Protein AF-A0A7C3RQD0-F1 (afdb_monomer)

pLDDT: mean 76.79, std 12.88, range [45.38, 93.62]

Structure (mmCIF, N/CA/C/O backbone):
data_AF-A0A7C3RQD0-F1
#
_entry.id   AF-A0A7C3RQD0-F1
#
loop_
_atom_site.group_PDB
_atom_site.id
_atom_site.type_symbol
_atom_site.label_atom_id
_atom_site.label_alt_id
_atom_site.label_comp_id
_atom_site.label_asym_id
_atom_site.label_entity_id
_atom_site.label_seq_id
_atom_site.pdbx_PDB_ins_code
_atom_site.Cartn_x
_atom_site.Cartn_y
_atom_site.Cartn_z
_atom_site.occupancy
_atom_site.B_iso_or_equiv
_atom_site.auth_seq_id
_atom_site.auth_comp_id
_atom_site.auth_asym_id
_atom_site.auth_atom_id
_atom_site.pdbx_PDB_model_num
ATOM 1 N N . MET A 1 1 ? 20.909 46.247 -49.186 1.00 45.38 1 MET A N 1
ATOM 2 C CA . MET A 1 1 ? 22.274 45.958 -48.708 1.00 45.38 1 MET A CA 1
ATOM 3 C C . MET A 1 1 ? 22.499 44.453 -48.845 1.00 45.38 1 MET A C 1
ATOM 5 O O . MET A 1 1 ? 22.152 43.723 -47.937 1.00 45.38 1 MET A O 1
ATOM 9 N N . THR A 1 2 ? 22.648 43.903 -50.054 1.00 54.00 2 THR A N 1
ATOM 10 C CA . THR A 1 2 ? 23.895 43.790 -50.846 1.00 54.00 2 THR A CA 1
ATOM 11 C C . THR A 1 2 ? 25.060 43.201 -50.056 1.00 54.00 2 THR A C 1
ATOM 13 O O . THR A 1 2 ? 25.774 43.947 -49.401 1.00 54.00 2 THR A O 1
ATOM 16 N N . HIS A 1 3 ? 25.287 41.894 -50.195 1.00 57.97 3 HIS A N 1
ATOM 17 C CA . HIS A 1 3 ? 26.615 41.387 -50.544 1.00 57.97 3 HIS A CA 1
ATOM 18 C C . HIS A 1 3 ? 26.492 40.029 -51.249 1.00 57.97 3 HIS A C 1
ATOM 20 O O . HIS A 1 3 ? 26.104 39.023 -50.663 1.00 57.97 3 HIS A O 1
ATOM 26 N N . LEU A 1 4 ? 26.771 40.068 -52.551 1.00 65.44 4 LEU A N 1
ATOM 27 C CA . LEU A 1 4 ? 27.094 38.941 -53.416 1.00 65.44 4 LEU A CA 1
ATOM 28 C C . LEU A 1 4 ? 28.556 38.557 -53.154 1.00 65.44 4 LEU A C 1
ATOM 30 O O . LEU A 1 4 ? 29.420 39.429 -53.200 1.00 65.44 4 LEU A O 1
ATOM 34 N N . GLN A 1 5 ? 28.828 37.277 -52.922 1.00 58.47 5 GLN A N 1
ATOM 35 C CA . GLN A 1 5 ? 30.169 36.678 -52.949 1.00 58.47 5 GLN A CA 1
ATOM 36 C C . GLN A 1 5 ? 29.925 35.171 -53.152 1.00 58.47 5 GLN A C 1
ATOM 38 O O . GLN A 1 5 ? 29.582 34.474 -52.210 1.00 58.47 5 GLN A O 1
ATOM 43 N N . SER A 1 6 ? 29.814 34.612 -54.360 1.00 58.03 6 SER A N 1
ATOM 44 C CA . SER A 1 6 ? 30.634 34.758 -55.568 1.00 58.03 6 SER A CA 1
ATOM 45 C C . SER A 1 6 ? 32.123 34.615 -55.289 1.00 58.03 6 SER A C 1
ATOM 47 O O . SER A 1 6 ? 32.903 35.515 -55.576 1.00 58.03 6 SER A O 1
ATOM 49 N N . GLU A 1 7 ? 32.507 33.452 -54.768 1.00 60.47 7 GLU A N 1
ATOM 50 C CA . GLU A 1 7 ? 33.858 32.939 -54.962 1.00 60.47 7 GLU A CA 1
ATOM 51 C C . GLU A 1 7 ? 33.778 31.550 -55.599 1.00 60.47 7 GLU A C 1
ATOM 53 O O . GLU A 1 7 ? 33.637 30.511 -54.960 1.00 60.47 7 GLU A O 1
ATOM 58 N N . SER A 1 8 ? 33.781 31.598 -56.928 1.00 57.50 8 SER A N 1
ATOM 59 C CA . SER A 1 8 ? 34.174 30.517 -57.813 1.00 57.50 8 SER A CA 1
ATOM 60 C C . SER A 1 8 ? 35.645 30.211 -57.549 1.00 57.50 8 SER A C 1
ATOM 62 O O . SER A 1 8 ? 36.509 30.966 -57.992 1.00 57.50 8 SER A O 1
ATOM 64 N N . GLN A 1 9 ? 35.933 29.117 -56.847 1.00 57.94 9 GLN A N 1
ATOM 65 C CA . GLN A 1 9 ? 37.278 28.554 -56.805 1.00 57.94 9 GLN A CA 1
ATOM 66 C C . GLN A 1 9 ? 37.292 27.241 -57.587 1.00 57.94 9 GLN A C 1
ATOM 68 O O . GLN A 1 9 ? 37.181 26.141 -57.055 1.00 57.94 9 GLN A O 1
ATOM 73 N N . ASP A 1 10 ? 37.391 27.433 -58.899 1.00 60.69 10 ASP A N 1
ATOM 74 C CA . ASP A 1 10 ? 37.925 26.487 -59.864 1.00 60.69 10 ASP A CA 1
ATOM 75 C C . ASP A 1 10 ? 39.371 26.166 -59.454 1.00 60.69 10 ASP A C 1
ATOM 77 O O . ASP A 1 10 ? 40.233 27.049 -59.427 1.00 60.69 10 ASP A O 1
ATOM 81 N N . LYS A 1 11 ? 39.624 24.923 -59.034 1.00 65.38 11 LYS A N 1
ATOM 82 C CA . LYS A 1 11 ? 40.975 24.430 -58.757 1.00 65.38 11 LYS A CA 1
ATOM 83 C C . LYS A 1 11 ? 41.197 23.148 -59.562 1.00 65.38 11 LYS A C 1
ATOM 85 O O . LYS A 1 11 ? 40.409 22.210 -59.423 1.00 65.38 11 LYS A O 1
ATOM 90 N N . PRO A 1 12 ? 42.240 23.112 -60.409 1.00 61.66 12 PRO A N 1
ATOM 91 C CA . PRO A 1 12 ? 42.390 22.117 -61.455 1.00 61.66 12 PRO A CA 1
ATOM 92 C C . PRO A 1 12 ? 42.590 20.707 -60.902 1.00 61.66 12 PRO A C 1
ATOM 94 O O . PRO A 1 12 ? 43.407 20.460 -60.013 1.00 61.66 12 PRO A O 1
ATOM 97 N N . ARG A 1 13 ? 41.830 19.794 -61.513 1.00 64.94 13 ARG A N 1
ATOM 98 C CA . ARG A 1 13 ? 42.187 18.396 -61.760 1.00 64.94 13 ARG A CA 1
ATOM 99 C C . ARG A 1 13 ? 43.624 18.363 -62.272 1.00 64.94 13 ARG A C 1
ATOM 101 O O . ARG A 1 13 ? 43.856 18.990 -63.292 1.00 64.94 13 ARG A O 1
ATOM 108 N N . ASP A 1 14 ? 44.516 17.670 -61.571 1.00 66.56 14 ASP A N 1
ATOM 109 C CA . ASP A 1 14 ? 45.669 16.950 -62.123 1.00 66.56 14 ASP A CA 1
ATOM 110 C C . ASP A 1 14 ? 46.401 16.189 -61.006 1.00 66.56 14 ASP A C 1
ATOM 112 O O . ASP A 1 14 ? 46.467 16.639 -59.863 1.00 66.56 14 ASP A O 1
ATOM 116 N N . ALA A 1 15 ? 46.982 15.056 -61.401 1.00 61.81 15 ALA A N 1
ATOM 117 C CA . ALA A 1 15 ? 47.837 14.141 -60.643 1.00 61.81 15 ALA A CA 1
ATOM 118 C C . ALA A 1 15 ? 47.117 13.081 -59.791 1.00 61.81 15 ALA A C 1
ATOM 120 O O . ALA A 1 15 ? 47.014 13.155 -58.570 1.00 61.81 15 ALA A O 1
ATOM 121 N N . GLU A 1 16 ? 46.713 12.025 -60.493 1.00 60.34 16 GLU A N 1
ATOM 122 C CA . GLU A 1 16 ? 46.698 10.647 -60.010 1.00 60.34 16 GLU A CA 1
ATOM 123 C C . GLU A 1 16 ? 48.150 10.120 -59.999 1.00 60.34 16 GLU A C 1
ATOM 125 O O . GLU A 1 16 ? 48.725 9.916 -61.072 1.00 60.34 16 GLU A O 1
ATOM 130 N N . PRO A 1 17 ? 48.799 9.921 -58.836 1.00 63.84 17 PRO A N 1
ATOM 131 C CA . PRO A 1 17 ? 49.976 9.077 -58.761 1.00 63.84 17 PRO A CA 1
ATOM 132 C C . PRO A 1 17 ? 49.528 7.625 -58.590 1.00 63.84 17 PRO A C 1
ATOM 134 O O . PRO A 1 17 ? 49.071 7.198 -57.529 1.00 63.84 17 PRO A O 1
ATOM 137 N N . ALA A 1 18 ? 49.692 6.867 -59.671 1.00 61.69 18 ALA A N 1
ATOM 138 C CA . ALA A 1 18 ? 49.814 5.423 -59.636 1.00 61.69 18 ALA A CA 1
ATOM 139 C C . ALA A 1 18 ? 50.833 5.010 -58.558 1.00 61.69 18 ALA A C 1
ATOM 141 O O . ALA A 1 18 ? 51.965 5.493 -58.547 1.00 61.69 18 ALA A O 1
ATOM 142 N N . GLY A 1 19 ? 50.417 4.123 -57.656 1.00 58.66 19 GLY A N 1
ATOM 143 C CA . GLY A 1 19 ? 51.280 3.594 -56.598 1.00 58.66 19 GLY A CA 1
ATOM 144 C C . GLY A 1 19 ? 50.523 3.184 -55.343 1.00 58.66 19 GLY A C 1
ATOM 145 O O . GLY A 1 19 ? 50.967 3.472 -54.236 1.00 58.66 19 GLY A O 1
ATOM 146 N N . GLN A 1 20 ? 49.364 2.539 -55.498 1.00 54.88 20 GLN A N 1
ATOM 147 C CA . GLN A 1 20 ? 48.662 1.904 -54.386 1.00 54.88 20 GLN A CA 1
ATOM 148 C C . GLN A 1 20 ? 49.057 0.428 -54.305 1.00 54.88 20 GLN A C 1
ATOM 150 O O . GLN A 1 20 ? 48.226 -0.468 -54.423 1.00 54.88 20 GLN A O 1
ATOM 155 N N . ASP A 1 21 ? 50.345 0.193 -54.062 1.00 58.28 21 ASP A N 1
ATOM 156 C CA . ASP A 1 21 ? 50.843 -1.080 -53.549 1.00 58.28 21 ASP A CA 1
ATOM 157 C C . ASP A 1 21 ? 50.545 -1.102 -52.048 1.00 58.28 21 ASP A C 1
ATOM 159 O O . ASP A 1 21 ? 51.420 -0.943 -51.197 1.00 58.28 21 ASP A O 1
ATOM 163 N N . ALA A 1 22 ? 49.257 -1.207 -51.718 1.00 60.12 22 ALA A N 1
ATOM 164 C CA . ALA A 1 22 ? 48.833 -1.452 -50.355 1.00 60.12 22 ALA A CA 1
ATOM 165 C C . ALA A 1 22 ? 49.396 -2.823 -49.943 1.00 60.12 22 ALA A C 1
ATOM 167 O O . ALA A 1 22 ? 49.044 -3.827 -50.577 1.00 60.12 22 ALA A O 1
ATOM 168 N N . PRO A 1 23 ? 50.248 -2.920 -48.904 1.00 57.25 23 PRO A N 1
ATOM 169 C CA . PRO A 1 23 ? 50.462 -4.202 -48.270 1.00 57.25 23 PRO A CA 1
ATOM 170 C C . PRO A 1 23 ? 49.082 -4.649 -47.791 1.00 57.25 23 PRO A C 1
ATOM 172 O O . PRO A 1 23 ? 48.446 -3.986 -46.977 1.00 57.25 23 PRO A O 1
ATOM 175 N N . LEU A 1 24 ? 48.575 -5.734 -48.378 1.00 57.69 24 LEU A N 1
ATOM 176 C CA . LEU A 1 24 ? 47.435 -6.461 -47.845 1.00 57.69 24 LEU A CA 1
ATOM 177 C C . LEU A 1 24 ? 47.853 -6.953 -46.463 1.00 57.69 24 LEU A C 1
ATOM 179 O O . LEU A 1 24 ? 48.370 -8.064 -46.313 1.00 57.69 24 LEU A O 1
ATOM 183 N N . ASP A 1 25 ? 47.641 -6.094 -45.470 1.00 53.59 25 ASP A N 1
ATOM 184 C CA . ASP A 1 25 ? 47.543 -6.448 -44.074 1.00 53.59 25 ASP A CA 1
ATOM 185 C C . ASP A 1 25 ? 46.505 -7.561 -44.013 1.00 53.59 25 ASP A C 1
ATOM 187 O O . ASP A 1 25 ? 45.292 -7.340 -44.018 1.00 53.59 25 ASP A O 1
ATOM 191 N N . ARG A 1 26 ? 46.991 -8.805 -44.017 1.00 56.25 26 ARG A N 1
ATOM 192 C CA . ARG A 1 26 ? 46.213 -9.971 -43.620 1.00 56.25 26 ARG A CA 1
ATOM 193 C C . ARG A 1 26 ? 45.932 -9.817 -42.132 1.00 56.25 26 ARG A C 1
ATOM 195 O O . ARG A 1 26 ? 46.505 -10.521 -41.305 1.00 56.25 26 ARG A O 1
ATOM 202 N N . HIS A 1 27 ? 45.045 -8.895 -41.786 1.00 58.09 27 HIS A N 1
ATOM 203 C CA . HIS A 1 27 ? 44.354 -8.967 -40.522 1.00 58.09 27 HIS A CA 1
ATOM 204 C C . HIS A 1 27 ? 43.527 -10.258 -40.571 1.00 58.09 27 HIS A C 1
ATOM 206 O O . HIS A 1 27 ? 42.726 -10.434 -41.495 1.00 58.09 27 HIS A O 1
ATOM 212 N N . PRO A 1 28 ? 43.751 -11.211 -39.650 1.00 59.03 28 PRO A N 1
ATOM 213 C CA . PRO A 1 28 ? 43.029 -12.473 -39.661 1.00 59.03 28 PRO A CA 1
ATOM 214 C C . PRO A 1 28 ? 41.539 -12.147 -39.581 1.00 59.03 28 PRO A C 1
ATOM 216 O O . PRO A 1 28 ? 41.117 -11.452 -38.663 1.00 59.03 28 PRO A O 1
ATOM 219 N N . ALA A 1 29 ? 40.742 -12.625 -40.538 1.00 60.16 29 ALA A N 1
ATOM 220 C CA . ALA A 1 29 ? 39.312 -12.317 -40.643 1.00 60.16 29 ALA A CA 1
ATOM 221 C C . ALA A 1 29 ? 38.522 -12.592 -39.342 1.00 60.16 29 ALA A C 1
ATOM 223 O O . ALA A 1 29 ? 37.462 -12.011 -39.126 1.00 60.16 29 ALA A O 1
ATOM 224 N N . GLY A 1 30 ? 39.062 -13.417 -38.434 1.00 61.28 30 GLY A N 1
ATOM 225 C CA . GLY A 1 30 ? 38.525 -13.627 -37.087 1.00 61.28 30 GLY A CA 1
ATOM 226 C C . GLY A 1 30 ? 38.628 -12.418 -36.143 1.00 61.28 30 GLY A C 1
ATOM 227 O O . GLY A 1 30 ? 37.768 -12.261 -35.282 1.00 61.28 30 GLY A O 1
ATOM 228 N N . ALA A 1 31 ? 39.612 -11.529 -36.320 1.00 66.31 31 ALA A N 1
ATOM 229 C CA . ALA A 1 31 ? 39.821 -10.359 -35.460 1.00 66.31 31 ALA A CA 1
ATOM 230 C C . ALA A 1 31 ? 38.780 -9.242 -35.684 1.00 66.31 31 ALA A C 1
ATOM 232 O O . ALA A 1 31 ? 38.488 -8.466 -34.773 1.00 66.31 31 ALA A O 1
ATOM 233 N N . HIS A 1 32 ? 38.193 -9.162 -36.882 1.00 72.88 32 HIS A N 1
ATOM 234 C CA . HIS A 1 32 ? 37.200 -8.138 -37.216 1.00 72.88 32 HIS A CA 1
ATOM 235 C C . HIS A 1 32 ? 35.852 -8.390 -36.521 1.00 72.88 32 HIS A C 1
ATOM 237 O O . HIS A 1 32 ? 35.267 -7.477 -35.939 1.00 72.88 32 HIS A O 1
ATOM 243 N N . TRP A 1 33 ? 35.393 -9.645 -36.497 1.00 82.12 33 TRP A N 1
ATOM 244 C CA . TRP A 1 33 ? 34.152 -10.024 -35.817 1.00 82.12 33 TRP A CA 1
ATOM 245 C C . TRP A 1 33 ? 34.260 -9.906 -34.295 1.00 82.12 33 TRP A C 1
ATOM 247 O O . TRP A 1 33 ? 33.315 -9.447 -33.654 1.00 82.12 33 TRP A O 1
ATOM 257 N N . SER A 1 34 ? 35.422 -10.229 -33.713 1.00 83.06 34 SER A N 1
ATOM 258 C CA . SER A 1 34 ? 35.657 -10.004 -32.281 1.00 83.06 34 SER A CA 1
ATOM 259 C C . SER A 1 34 ? 35.661 -8.518 -31.916 1.00 83.06 34 SER A C 1
ATOM 261 O O . SER A 1 34 ? 35.163 -8.153 -30.854 1.00 83.06 34 SER A O 1
ATOM 263 N N . ALA A 1 35 ? 36.166 -7.648 -32.797 1.00 82.00 35 ALA A N 1
ATOM 264 C CA . ALA A 1 35 ? 36.151 -6.203 -32.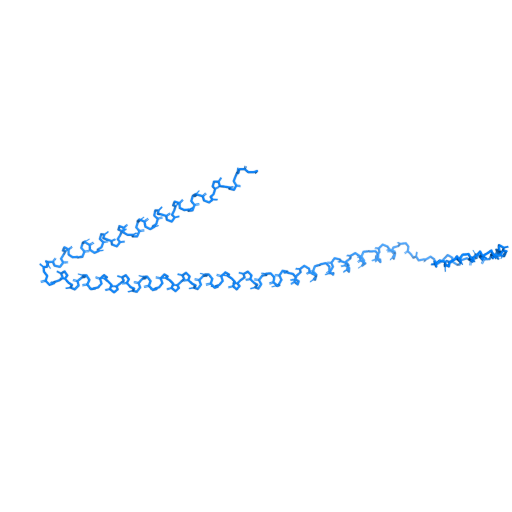572 1.00 82.00 35 ALA A CA 1
ATOM 265 C C . ALA A 1 35 ? 34.728 -5.616 -32.640 1.00 82.00 35 ALA A C 1
ATOM 267 O O . ALA A 1 35 ? 34.372 -4.775 -31.816 1.00 82.00 35 ALA A O 1
ATOM 268 N N . LEU A 1 36 ? 33.892 -6.091 -33.571 1.00 84.88 36 LEU A N 1
ATOM 269 C CA . LEU A 1 36 ? 32.476 -5.707 -33.650 1.00 84.88 36 LEU A CA 1
ATOM 270 C C . LEU A 1 36 ? 31.687 -6.179 -32.423 1.00 84.88 36 LEU A C 1
ATOM 272 O O . LEU A 1 36 ? 30.916 -5.406 -31.859 1.00 84.88 36 LEU A O 1
ATOM 276 N N . ALA A 1 37 ? 31.919 -7.416 -31.976 1.00 87.69 37 ALA A N 1
ATOM 277 C CA . ALA A 1 37 ? 31.293 -7.948 -30.769 1.00 87.69 37 ALA A CA 1
ATOM 278 C C . ALA A 1 37 ? 31.693 -7.145 -29.521 1.00 87.69 37 ALA A C 1
ATOM 280 O O . ALA A 1 37 ? 30.830 -6.803 -28.717 1.00 87.69 37 ALA A O 1
ATOM 281 N N . ALA A 1 38 ? 32.973 -6.779 -29.391 1.00 88.44 38 ALA A N 1
ATOM 282 C CA . ALA A 1 38 ? 33.446 -5.926 -28.303 1.00 88.44 38 ALA A CA 1
ATOM 283 C C . ALA A 1 38 ? 32.786 -4.538 -28.328 1.00 88.44 38 ALA A C 1
ATOM 285 O O . ALA A 1 38 ? 32.415 -4.018 -27.279 1.00 88.44 38 ALA A O 1
ATOM 286 N N . ARG A 1 39 ? 32.583 -3.962 -29.520 1.00 86.88 39 ARG A N 1
ATOM 287 C CA . ARG A 1 39 ? 31.908 -2.668 -29.687 1.00 86.88 39 ARG A CA 1
ATOM 288 C C . ARG A 1 39 ? 30.429 -2.733 -29.305 1.00 86.88 39 ARG A C 1
ATOM 290 O O . ARG A 1 39 ? 29.958 -1.862 -28.586 1.00 86.88 39 ARG A O 1
ATOM 297 N N . MET A 1 40 ? 29.717 -3.774 -29.739 1.00 91.94 40 MET A N 1
ATOM 298 C CA . MET A 1 40 ? 28.312 -3.962 -29.364 1.00 91.94 40 MET A CA 1
ATOM 299 C C . MET A 1 40 ? 28.150 -4.196 -27.863 1.00 91.94 40 MET A C 1
ATOM 301 O O . MET A 1 40 ? 27.206 -3.681 -27.271 1.00 91.94 40 MET A O 1
ATOM 305 N N . LEU A 1 41 ? 29.067 -4.940 -27.235 1.00 92.56 41 LEU A N 1
ATOM 306 C CA . LEU A 1 41 ? 29.050 -5.116 -25.784 1.00 92.56 41 LEU A CA 1
ATOM 307 C C . LEU A 1 41 ? 29.248 -3.782 -25.056 1.00 92.56 41 LEU A C 1
ATOM 309 O O . LEU A 1 41 ? 28.530 -3.516 -24.098 1.00 92.56 41 LEU A O 1
ATOM 313 N N . ASP A 1 42 ? 30.176 -2.941 -25.522 1.00 92.50 42 ASP A N 1
ATOM 314 C CA . ASP A 1 42 ? 30.418 -1.610 -24.948 1.00 92.50 42 ASP A CA 1
ATOM 315 C C . ASP A 1 42 ? 29.173 -0.712 -25.053 1.00 92.50 42 ASP A C 1
ATOM 317 O O . ASP A 1 42 ? 28.777 -0.072 -24.078 1.00 92.50 42 ASP A O 1
ATOM 321 N N . ASP A 1 43 ? 28.488 -0.736 -26.200 1.00 92.25 43 ASP A N 1
ATOM 322 C CA . ASP A 1 43 ? 27.248 0.021 -26.397 1.00 92.25 43 ASP A CA 1
ATOM 323 C C . ASP A 1 43 ? 26.104 -0.497 -25.505 1.00 92.25 43 ASP A C 1
ATOM 325 O O . ASP A 1 43 ? 25.379 0.302 -24.907 1.00 92.25 43 ASP A O 1
ATOM 329 N N . VAL A 1 44 ? 25.960 -1.818 -25.341 1.00 92.00 44 VAL A N 1
ATOM 330 C CA . VAL A 1 44 ? 24.958 -2.410 -24.433 1.00 92.00 44 VAL A CA 1
ATOM 331 C C . VAL A 1 44 ? 25.248 -2.047 -22.980 1.00 92.00 44 VAL A C 1
ATOM 333 O O . VAL A 1 44 ? 24.329 -1.664 -22.258 1.00 92.00 44 VAL A O 1
ATOM 336 N N . VAL A 1 45 ? 26.508 -2.121 -22.546 1.00 93.56 45 VAL A N 1
ATOM 337 C CA . VAL A 1 45 ? 26.900 -1.742 -21.180 1.00 93.56 45 VAL A CA 1
ATOM 338 C C . VAL A 1 45 ? 26.574 -0.272 -20.922 1.00 93.56 45 VAL A C 1
ATOM 340 O O . VAL A 1 45 ? 25.973 0.038 -19.895 1.00 93.56 45 VAL A O 1
ATOM 343 N N . ARG A 1 46 ? 26.863 0.622 -21.875 1.00 90.56 46 ARG A N 1
ATOM 344 C CA . ARG A 1 46 ? 26.507 2.048 -21.777 1.00 90.56 46 ARG A CA 1
ATOM 345 C C . ARG A 1 46 ? 25.000 2.281 -21.681 1.00 90.56 46 ARG A C 1
ATOM 347 O O . ARG A 1 46 ? 24.565 3.134 -20.909 1.00 90.56 46 ARG A O 1
ATOM 354 N N . ILE A 1 47 ? 24.202 1.538 -22.447 1.00 93.62 47 ILE A N 1
ATOM 355 C CA . ILE A 1 47 ? 22.735 1.623 -22.395 1.00 93.62 47 ILE A CA 1
ATOM 356 C C . ILE A 1 47 ? 22.221 1.150 -21.034 1.00 93.62 47 ILE A C 1
ATOM 358 O O . ILE A 1 47 ? 21.432 1.849 -20.404 1.00 93.62 47 ILE A O 1
ATOM 362 N N . VAL A 1 48 ? 22.711 0.012 -20.542 1.00 92.31 48 VAL A N 1
ATOM 363 C CA . VAL A 1 48 ? 22.328 -0.520 -19.228 1.00 92.31 48 VAL A CA 1
ATOM 364 C C . VAL A 1 48 ? 22.747 0.432 -18.104 1.00 92.31 48 VAL A C 1
ATOM 366 O O . VAL A 1 48 ? 21.993 0.641 -17.155 1.00 92.31 48 VAL A O 1
ATOM 369 N N . GLU A 1 49 ? 23.909 1.074 -18.202 1.00 93.12 49 GLU A N 1
ATOM 370 C CA . GLU A 1 49 ? 24.358 2.070 -17.224 1.00 93.12 49 GLU A CA 1
ATOM 371 C C . GLU A 1 49 ? 23.471 3.332 -17.239 1.00 93.12 49 GLU A C 1
ATOM 373 O O . GLU A 1 49 ? 23.134 3.889 -16.189 1.00 93.12 49 GLU A O 1
ATOM 378 N N . ALA A 1 50 ? 23.007 3.751 -18.418 1.00 91.19 50 ALA A N 1
ATOM 379 C CA . ALA A 1 50 ? 22.050 4.847 -18.543 1.00 91.19 50 ALA A CA 1
ATOM 380 C C . ALA A 1 50 ? 20.668 4.474 -17.977 1.00 91.19 50 ALA A C 1
ATOM 382 O O . ALA A 1 50 ? 20.069 5.263 -17.237 1.00 91.19 50 ALA A O 1
ATOM 383 N N . GLU 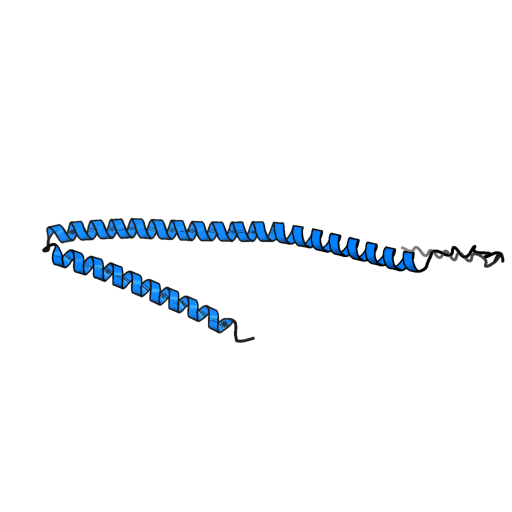A 1 51 ? 20.173 3.270 -18.271 1.00 90.50 51 GLU A N 1
ATOM 384 C CA . GLU A 1 51 ? 18.888 2.788 -17.761 1.00 90.50 51 GLU A CA 1
ATOM 385 C C . GLU A 1 51 ? 18.907 2.572 -16.251 1.00 90.50 51 GLU A C 1
ATOM 387 O O . GLU A 1 51 ? 17.958 2.965 -15.576 1.00 90.50 51 GLU A O 1
ATOM 392 N N . THR A 1 52 ? 19.989 2.025 -15.694 1.00 89.69 52 THR A N 1
ATOM 393 C CA . THR A 1 52 ? 20.123 1.836 -14.241 1.00 89.69 52 THR A CA 1
ATOM 394 C C . THR A 1 52 ? 20.135 3.170 -13.501 1.00 89.69 52 THR A C 1
ATOM 396 O O . THR A 1 52 ? 19.446 3.288 -12.491 1.00 89.69 52 THR A O 1
ATOM 399 N N . ARG A 1 53 ? 20.790 4.212 -14.034 1.00 89.19 53 ARG A N 1
ATOM 400 C CA . ARG A 1 53 ? 20.712 5.578 -13.477 1.00 89.19 53 ARG A CA 1
ATOM 401 C C . ARG A 1 53 ? 19.293 6.146 -13.477 1.00 89.19 53 ARG A C 1
ATOM 403 O O . ARG A 1 53 ? 18.882 6.790 -12.512 1.00 89.19 53 ARG A O 1
ATOM 410 N N . LEU A 1 54 ? 18.538 5.933 -14.552 1.00 87.38 54 LEU A N 1
ATOM 411 C CA . LEU A 1 54 ? 17.140 6.365 -14.649 1.00 87.38 54 LEU A CA 1
ATOM 412 C C . LEU A 1 54 ? 16.239 5.586 -13.684 1.00 87.38 54 LEU A C 1
ATOM 414 O O . LEU A 1 54 ? 15.392 6.184 -13.014 1.00 87.38 54 LEU A O 1
ATOM 418 N N . LEU A 1 55 ? 16.457 4.275 -13.574 1.00 89.25 55 LEU A N 1
ATOM 419 C CA . LEU A 1 55 ? 15.783 3.405 -12.618 1.00 89.25 55 LEU A CA 1
ATOM 420 C C . LEU A 1 55 ? 16.073 3.841 -11.191 1.00 89.25 55 LEU A C 1
ATOM 422 O O . LEU A 1 55 ? 15.135 3.989 -10.427 1.00 89.25 55 LEU A O 1
ATOM 426 N N . GLU A 1 56 ? 17.321 4.121 -10.839 1.00 91.25 56 GLU A N 1
ATOM 427 C CA . GLU A 1 56 ? 17.708 4.533 -9.490 1.00 91.25 56 GLU A CA 1
ATOM 428 C C . GLU A 1 56 ? 17.011 5.837 -9.071 1.00 91.25 56 GLU A C 1
ATOM 430 O O . GLU A 1 56 ? 16.406 5.916 -7.997 1.00 91.25 56 GLU A O 1
ATOM 435 N N . VAL A 1 57 ? 16.992 6.837 -9.959 1.00 87.50 57 VAL A N 1
ATOM 436 C CA . VAL A 1 57 ?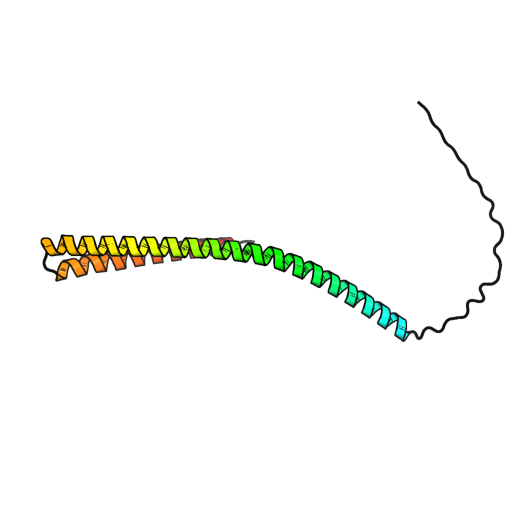 16.315 8.118 -9.698 1.00 87.50 57 VAL A CA 1
ATOM 437 C C . VAL A 1 57 ? 14.800 7.940 -9.590 1.00 87.50 57 VAL A C 1
ATOM 439 O O . VAL A 1 57 ? 14.165 8.521 -8.702 1.00 87.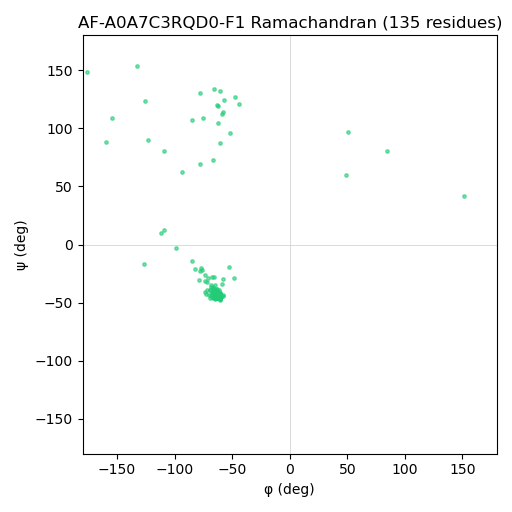50 57 VAL A O 1
ATOM 442 N N . ASN A 1 58 ? 14.202 7.148 -10.481 1.00 88.81 58 ASN A N 1
ATOM 443 C CA . ASN A 1 58 ? 12.759 6.933 -10.475 1.00 88.81 58 ASN A CA 1
ATOM 444 C C . ASN A 1 58 ? 12.320 6.064 -9.285 1.00 88.81 58 ASN A C 1
ATOM 446 O O . ASN A 1 58 ? 11.321 6.356 -8.631 1.00 88.81 58 ASN A O 1
ATOM 450 N N . PHE A 1 59 ? 13.103 5.041 -8.953 1.00 88.81 59 PHE A N 1
ATOM 451 C CA . PHE A 1 59 ? 12.859 4.119 -7.850 1.00 88.81 59 PHE A CA 1
ATOM 452 C C . PHE A 1 59 ? 12.959 4.839 -6.508 1.00 88.81 59 PHE A C 1
ATOM 454 O O . PHE A 1 59 ? 12.056 4.702 -5.687 1.00 88.81 59 PHE A O 1
ATOM 461 N N . GLY A 1 60 ? 13.966 5.698 -6.315 1.00 88.50 60 GLY A N 1
ATOM 462 C CA . GLY A 1 60 ? 14.081 6.525 -5.111 1.00 88.50 60 GLY A CA 1
ATOM 463 C C . GLY A 1 60 ? 12.859 7.424 -4.893 1.00 88.50 60 GLY A C 1
ATOM 464 O O . GLY A 1 60 ? 12.303 7.477 -3.792 1.00 88.50 60 GLY A O 1
ATOM 465 N N . ARG A 1 61 ? 12.370 8.083 -5.951 1.00 85.38 61 ARG A N 1
ATOM 466 C CA . ARG A 1 61 ? 11.156 8.916 -5.877 1.00 85.38 61 ARG A CA 1
ATOM 467 C C . ARG A 1 61 ? 9.898 8.091 -5.612 1.00 85.38 61 ARG A C 1
ATOM 469 O O . ARG A 1 61 ? 9.102 8.467 -4.753 1.00 85.38 61 ARG A O 1
ATOM 476 N N . ALA A 1 62 ? 9.737 6.96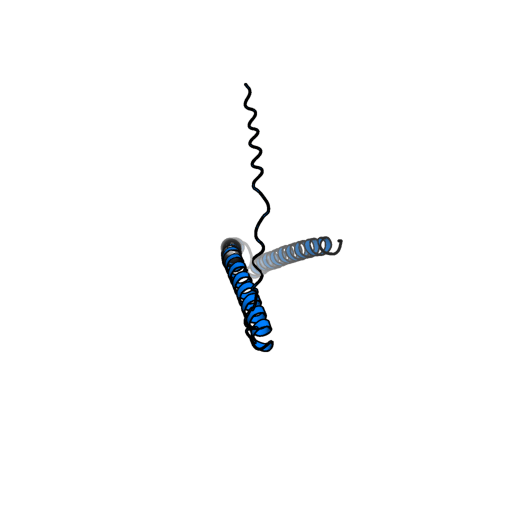7 -6.307 1.00 85.31 62 ALA A N 1
ATOM 477 C CA . ALA A 1 62 ? 8.597 6.075 -6.133 1.00 85.31 62 ALA A CA 1
ATOM 478 C C . ALA A 1 62 ? 8.545 5.487 -4.715 1.00 85.31 62 ALA A C 1
ATOM 480 O O . ALA A 1 62 ? 7.483 5.495 -4.094 1.00 85.31 62 ALA A O 1
ATOM 481 N N . LEU A 1 63 ? 9.685 5.053 -4.169 1.00 90.38 63 LEU A N 1
ATOM 482 C CA . LEU A 1 63 ? 9.777 4.561 -2.794 1.00 90.38 63 LEU A CA 1
ATOM 483 C C . LEU A 1 63 ? 9.454 5.642 -1.780 1.00 90.38 63 LEU A C 1
ATOM 485 O O . LEU A 1 63 ? 8.687 5.385 -0.860 1.00 90.38 63 LEU A O 1
ATOM 489 N N . THR A 1 64 ? 9.998 6.845 -1.949 1.00 91.25 64 THR A N 1
ATOM 490 C CA . THR A 1 64 ? 9.744 7.938 -1.003 1.00 91.25 64 THR A CA 1
ATOM 491 C C . THR A 1 64 ? 8.258 8.300 -0.983 1.00 91.25 64 THR A C 1
ATOM 493 O O . THR A 1 64 ? 7.671 8.414 0.088 1.00 91.25 64 THR A O 1
ATOM 496 N N . ALA A 1 65 ? 7.617 8.383 -2.153 1.00 87.31 65 ALA A N 1
ATOM 497 C CA . ALA A 1 65 ? 6.179 8.628 -2.258 1.00 87.31 65 ALA A CA 1
ATOM 498 C C . ALA A 1 65 ? 5.335 7.474 -1.683 1.00 87.31 65 ALA A C 1
ATOM 500 O O . ALA A 1 65 ? 4.320 7.709 -1.024 1.00 87.31 65 ALA A O 1
ATOM 501 N N . ALA A 1 66 ? 5.749 6.223 -1.907 1.00 85.94 66 ALA A N 1
ATOM 502 C CA . ALA A 1 66 ? 5.085 5.055 -1.337 1.00 85.94 66 ALA A CA 1
ATOM 503 C C . ALA A 1 66 ? 5.206 5.028 0.194 1.00 85.94 66 ALA A C 1
ATOM 505 O O . ALA A 1 66 ? 4.210 4.780 0.873 1.00 85.94 66 ALA A O 1
ATOM 506 N N . PHE A 1 67 ? 6.388 5.332 0.736 1.00 92.00 67 PHE A N 1
ATOM 507 C CA . PHE A 1 67 ? 6.621 5.425 2.174 1.00 92.00 67 PHE A CA 1
ATOM 508 C C . PHE A 1 67 ? 5.828 6.558 2.808 1.00 92.00 67 PHE A C 1
ATOM 510 O O . PHE A 1 67 ? 5.170 6.318 3.813 1.00 92.00 67 PHE A O 1
ATOM 517 N N . ASP A 1 68 ? 5.827 7.753 2.221 1.00 92.31 68 ASP A N 1
ATOM 518 C CA . ASP A 1 68 ? 5.079 8.894 2.758 1.00 92.31 68 ASP A CA 1
ATOM 519 C C . ASP A 1 68 ? 3.575 8.587 2.824 1.00 92.31 68 ASP A C 1
ATOM 521 O O . ASP A 1 68 ? 2.912 8.769 3.848 1.00 92.31 68 ASP A O 1
ATOM 525 N N . ARG A 1 69 ? 3.044 7.960 1.767 1.00 87.56 69 ARG A N 1
ATOM 526 C CA . ARG A 1 69 ? 1.654 7.499 1.741 1.00 87.56 69 ARG A CA 1
ATOM 527 C C . ARG A 1 69 ? 1.380 6.391 2.760 1.00 87.56 69 ARG A C 1
ATOM 529 O O . ARG A 1 69 ? 0.339 6.427 3.416 1.00 87.56 69 ARG A O 1
ATOM 536 N N . ALA A 1 70 ? 2.284 5.423 2.901 1.00 88.81 70 ALA A N 1
ATOM 537 C CA . ALA A 1 70 ? 2.147 4.336 3.865 1.00 88.81 70 ALA A CA 1
ATOM 538 C C . ALA A 1 70 ? 2.178 4.865 5.304 1.00 88.81 70 ALA A C 1
ATOM 540 O O . ALA A 1 70 ? 1.307 4.519 6.095 1.00 88.81 70 ALA A O 1
ATOM 541 N N . ILE A 1 71 ? 3.119 5.756 5.623 1.00 93.44 71 ILE A N 1
ATOM 542 C CA . ILE A 1 71 ? 3.239 6.415 6.928 1.00 93.44 71 ILE A CA 1
ATOM 543 C C . ILE A 1 71 ? 1.974 7.221 7.218 1.00 93.44 71 ILE A C 1
ATOM 545 O O . ILE A 1 71 ? 1.397 7.068 8.294 1.00 93.44 71 ILE A O 1
ATOM 549 N N . GLY A 1 72 ? 1.487 8.008 6.255 1.00 89.56 72 GLY A N 1
ATOM 550 C CA . GLY A 1 72 ? 0.244 8.764 6.401 1.00 89.56 72 GLY A CA 1
ATOM 551 C C . GLY A 1 72 ? -0.962 7.868 6.702 1.00 89.56 72 GLY A C 1
ATOM 552 O O . GLY A 1 72 ? -1.747 8.161 7.605 1.00 89.56 72 GLY A O 1
ATOM 553 N N . GLN A 1 73 ? -1.085 6.734 6.006 1.00 88.19 73 GLN A N 1
ATOM 554 C CA . GLN A 1 73 ? -2.143 5.754 6.274 1.00 88.19 73 GLN A CA 1
ATOM 555 C C . GLN A 1 73 ? -1.994 5.088 7.645 1.00 88.19 73 GLN A C 1
ATOM 557 O O . GLN A 1 73 ? -2.992 4.886 8.337 1.00 88.19 73 GLN A O 1
ATOM 562 N N . LEU A 1 74 ? -0.767 4.775 8.058 1.00 90.81 74 LEU A N 1
ATOM 563 C CA . LEU A 1 74 ? -0.483 4.108 9.326 1.00 90.81 74 LEU A CA 1
ATOM 564 C C . LEU A 1 74 ? -0.744 5.044 10.514 1.00 90.81 74 LEU A C 1
ATOM 566 O O . LEU A 1 74 ? -1.415 4.644 11.464 1.00 90.81 74 LEU A O 1
ATOM 570 N N . LEU A 1 75 ? -0.315 6.309 10.432 1.00 92.81 75 LEU A N 1
ATOM 571 C CA . LEU A 1 75 ? -0.620 7.340 11.431 1.00 92.81 75 LEU A CA 1
ATOM 572 C C . LEU A 1 75 ? -2.119 7.637 11.497 1.00 92.81 75 LEU A C 1
ATOM 574 O O . LEU A 1 75 ? -2.679 7.708 12.591 1.00 92.81 75 LEU A O 1
ATOM 578 N N . GLY A 1 76 ? -2.775 7.789 10.343 1.00 90.69 76 GLY A N 1
ATOM 579 C CA . GLY A 1 76 ? -4.220 8.011 10.280 1.00 90.69 76 GLY A CA 1
ATOM 580 C C . GLY A 1 76 ? -5.000 6.854 10.905 1.00 90.69 76 GLY A C 1
ATOM 581 O O . GLY A 1 76 ? -5.889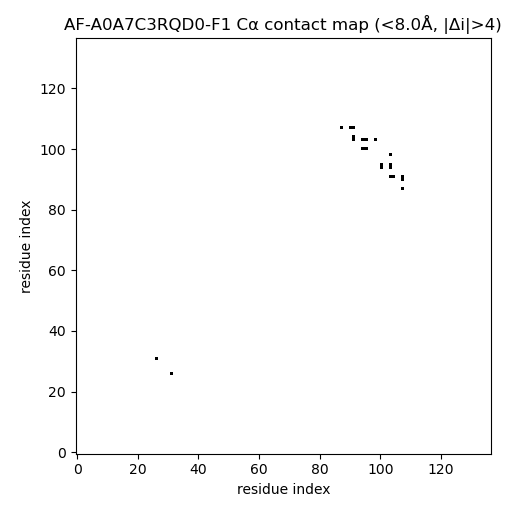 7.076 11.728 1.00 90.69 76 GLY A O 1
ATOM 582 N N . GLY A 1 77 ? -4.616 5.616 10.584 1.00 88.69 77 GLY A N 1
ATOM 583 C CA . GLY A 1 77 ? -5.190 4.411 11.178 1.00 88.69 77 GLY A CA 1
ATOM 584 C C . GLY A 1 77 ? -4.953 4.327 12.685 1.00 88.69 77 GLY A C 1
ATOM 585 O O . GLY A 1 77 ? -5.886 4.036 13.432 1.00 88.69 77 GLY A O 1
ATOM 586 N N . LEU A 1 78 ? -3.741 4.643 13.150 1.00 90.56 78 LEU A N 1
ATOM 587 C CA . LEU A 1 78 ? -3.404 4.636 14.573 1.00 90.56 78 LEU A CA 1
ATOM 588 C C . LEU A 1 78 ? -4.221 5.673 15.352 1.00 90.56 78 LEU A C 1
ATOM 590 O O . LEU A 1 78 ? -4.791 5.339 16.387 1.00 90.56 78 LEU A O 1
ATOM 594 N N . MET A 1 79 ? -4.325 6.904 14.846 1.00 90.94 79 MET A N 1
ATOM 595 C CA . MET A 1 79 ? -5.139 7.958 15.463 1.00 90.94 79 MET A CA 1
ATOM 596 C C . MET A 1 79 ? -6.618 7.579 15.507 1.00 90.94 79 MET A C 1
ATOM 598 O O . MET A 1 79 ? -7.274 7.773 16.531 1.00 90.94 79 MET A O 1
ATOM 602 N N . MET A 1 80 ? -7.137 6.984 14.431 1.00 86.69 80 MET A N 1
ATOM 603 C CA . MET A 1 80 ? -8.511 6.488 14.393 1.00 86.69 80 MET A CA 1
ATOM 604 C C . MET A 1 80 ? -8.732 5.361 15.410 1.00 86.69 80 MET A C 1
ATOM 606 O O . MET A 1 80 ? -9.761 5.339 16.084 1.00 86.69 80 MET A O 1
ATOM 610 N N . PHE A 1 81 ? -7.762 4.458 15.566 1.00 85.38 81 PHE A N 1
ATOM 611 C CA . PHE A 1 81 ? -7.826 3.376 16.543 1.00 85.38 81 PHE A CA 1
ATOM 612 C C . PHE A 1 81 ? -7.778 3.901 17.980 1.00 85.38 81 PHE A C 1
ATOM 614 O O . PHE A 1 81 ? -8.607 3.512 18.798 1.00 85.38 81 PHE A O 1
ATOM 621 N N . LEU A 1 82 ? -6.861 4.824 18.283 1.00 90.00 82 LEU A N 1
ATOM 622 C CA . LEU A 1 82 ? -6.730 5.422 19.613 1.00 90.00 82 LEU A CA 1
ATOM 623 C C . LEU A 1 82 ? -7.969 6.243 19.987 1.00 90.00 82 LEU A C 1
ATOM 625 O O . LEU A 1 82 ? -8.500 6.099 21.088 1.00 90.00 82 LEU A O 1
ATOM 629 N N . GLY A 1 83 ? -8.461 7.063 19.055 1.00 82.50 83 GLY A N 1
ATOM 630 C CA . GLY A 1 83 ? -9.692 7.830 19.227 1.00 82.50 83 GLY A CA 1
ATOM 631 C C . GLY A 1 83 ? -10.905 6.919 19.409 1.00 82.50 83 GLY A C 1
ATOM 632 O O . GLY A 1 83 ? -11.687 7.119 20.335 1.00 82.50 83 GLY A O 1
ATOM 633 N N . GLY A 1 84 ? -11.018 5.870 18.590 1.00 83.25 84 GLY A N 1
ATOM 634 C CA . GLY A 1 84 ? -12.068 4.861 18.704 1.00 83.25 84 GLY A CA 1
ATOM 635 C C . GLY A 1 84 ? -12.032 4.123 20.042 1.00 83.25 84 GLY A C 1
ATOM 636 O O . GLY A 1 84 ? -13.064 4.006 20.696 1.00 83.25 84 GLY A O 1
ATOM 637 N N . ALA A 1 85 ? -10.853 3.687 20.491 1.00 81.00 85 ALA A N 1
ATOM 638 C CA . ALA A 1 85 ? -10.673 3.014 21.775 1.00 81.00 85 ALA A CA 1
ATOM 639 C C . ALA A 1 85 ? -11.013 3.931 22.959 1.00 81.00 85 ALA A C 1
ATOM 641 O O . ALA A 1 85 ? -11.692 3.502 23.891 1.00 81.00 85 ALA A O 1
ATOM 642 N N . CYS A 1 86 ? -10.600 5.200 22.905 1.00 87.38 86 CYS A N 1
ATOM 643 C CA . CYS A 1 86 ? -10.935 6.200 23.918 1.00 87.38 86 CYS A CA 1
ATOM 644 C C . CYS A 1 86 ? -12.451 6.437 23.998 1.00 87.38 86 CYS A C 1
ATOM 646 O O . CYS A 1 86 ? -13.037 6.409 25.080 1.00 87.38 86 CYS A O 1
ATOM 648 N N . LEU A 1 87 ? -13.107 6.593 22.847 1.00 79.88 87 LEU A N 1
ATOM 649 C CA . LEU A 1 87 ? -14.550 6.816 22.768 1.00 79.88 87 LEU A CA 1
ATOM 650 C C . LEU A 1 87 ? -15.336 5.580 23.232 1.00 79.88 87 LEU A C 1
ATOM 652 O O . LEU A 1 87 ? -16.339 5.713 23.930 1.00 79.88 87 LEU A O 1
ATOM 656 N N . LEU A 1 88 ? -14.841 4.380 22.918 1.00 80.19 88 LEU A N 1
ATOM 657 C CA . LEU A 1 88 ? -15.394 3.117 23.402 1.00 80.19 88 LEU A CA 1
ATOM 658 C C . LEU A 1 88 ? -15.260 2.995 24.926 1.00 80.19 88 LEU A C 1
ATOM 660 O O . LEU A 1 88 ? -16.226 2.631 25.592 1.00 80.19 88 LEU A O 1
ATOM 664 N N . ALA A 1 89 ? -14.101 3.346 25.489 1.00 79.44 89 ALA A N 1
ATOM 665 C CA . ALA A 1 89 ? -13.879 3.347 26.933 1.00 79.44 89 ALA A CA 1
ATOM 666 C C . ALA A 1 89 ? -14.799 4.350 27.651 1.00 79.44 89 ALA A C 1
ATOM 668 O O . ALA A 1 89 ? -15.431 3.996 28.648 1.00 79.44 89 ALA A O 1
ATOM 669 N N . ALA A 1 90 ? -14.939 5.567 27.116 1.00 77.69 90 ALA A N 1
ATOM 670 C CA . ALA A 1 90 ? -15.861 6.574 27.640 1.00 77.69 90 ALA A CA 1
ATOM 671 C C . ALA A 1 90 ? -17.321 6.093 27.588 1.00 77.69 90 ALA A C 1
ATOM 673 O O . ALA A 1 90 ? -18.059 6.246 28.561 1.00 77.69 90 ALA A O 1
ATOM 674 N N . LEU A 1 91 ? -17.724 5.451 26.486 1.00 76.75 91 LEU A N 1
ATOM 675 C CA . LEU A 1 91 ? -19.058 4.872 26.332 1.00 76.75 91 LEU A CA 1
ATOM 676 C C . LEU A 1 91 ? -19.312 3.757 27.355 1.00 76.75 91 LEU A C 1
ATOM 678 O O . LEU A 1 91 ? -20.372 3.736 27.977 1.00 76.75 91 LEU A O 1
ATOM 682 N N . ILE A 1 92 ? -18.343 2.858 27.559 1.00 80.50 92 ILE A N 1
ATOM 683 C CA . ILE A 1 92 ? -18.427 1.792 28.567 1.00 80.50 92 ILE A CA 1
ATOM 684 C C . ILE A 1 92 ? -18.587 2.397 29.961 1.00 80.50 92 ILE A C 1
ATOM 686 O O . ILE A 1 92 ? -19.446 1.945 30.717 1.00 80.50 92 ILE A O 1
ATOM 690 N N . MET A 1 93 ? -17.807 3.431 30.293 1.00 79.31 93 MET A N 1
ATOM 691 C CA . MET A 1 93 ? -17.883 4.065 31.608 1.00 79.31 93 MET A CA 1
ATOM 692 C C . MET A 1 93 ? -19.230 4.769 31.831 1.00 79.31 93 MET A C 1
ATOM 694 O O . MET A 1 93 ? -19.826 4.632 32.899 1.00 79.31 93 MET A O 1
ATOM 698 N N . LEU A 1 94 ? -19.751 5.453 30.808 1.00 77.06 94 LEU A N 1
ATOM 699 C CA . LEU A 1 94 ? -21.062 6.102 30.856 1.00 77.06 94 LEU A CA 1
ATOM 700 C C . LEU A 1 94 ? -22.192 5.076 31.032 1.00 77.06 94 LEU A C 1
ATOM 702 O O . LEU A 1 94 ? -23.105 5.284 31.832 1.00 77.06 94 LEU A O 1
ATOM 706 N N . LEU A 1 95 ? -22.121 3.948 30.319 1.00 74.00 95 LEU A N 1
ATOM 707 C CA . LEU A 1 95 ? -23.139 2.901 30.408 1.00 74.00 95 LEU A CA 1
ATOM 708 C C . LEU A 1 95 ? -23.055 2.111 31.716 1.00 74.00 95 LEU A C 1
ATOM 710 O O . LEU A 1 95 ? -24.091 1.698 32.231 1.00 74.00 95 LEU A O 1
ATOM 714 N N . HIS A 1 96 ? -21.856 1.946 32.280 1.00 74.25 96 HIS A N 1
ATOM 715 C CA . HIS A 1 96 ? -21.663 1.333 33.595 1.00 74.25 96 HIS A CA 1
ATOM 716 C C . HIS A 1 96 ? -22.434 2.076 34.697 1.00 74.25 96 HIS A C 1
ATOM 718 O O . HIS A 1 96 ? -22.858 1.469 35.675 1.00 74.25 96 HIS A O 1
ATOM 724 N N . GLN A 1 97 ? -22.639 3.387 34.548 1.00 80.12 97 GLN A N 1
ATOM 725 C CA . GLN A 1 97 ? -23.335 4.188 35.550 1.00 80.12 97 GLN A CA 1
ATOM 726 C C . GLN A 1 97 ? -24.866 4.019 35.524 1.00 80.12 97 GLN A C 1
ATOM 728 O O . GLN A 1 97 ? -25.512 4.308 36.528 1.00 80.12 97 GLN A O 1
ATOM 733 N N . TRP A 1 98 ? -25.449 3.538 34.418 1.00 71.75 98 TRP A N 1
ATOM 734 C CA . TRP A 1 98 ? -26.909 3.504 34.226 1.00 71.75 98 TRP A CA 1
ATOM 735 C C . TRP A 1 98 ? -27.491 2.130 33.852 1.00 71.75 98 TRP A C 1
ATOM 737 O O . TRP A 1 98 ? -28.699 1.943 33.992 1.00 71.75 98 TRP A O 1
ATOM 747 N N . LEU A 1 99 ? -26.682 1.160 33.405 1.00 68.50 99 LEU A N 1
ATOM 748 C CA . LEU A 1 99 ? -27.147 -0.161 32.959 1.00 68.50 99 LEU A CA 1
ATOM 749 C C . LEU A 1 99 ? -26.342 -1.331 33.561 1.00 68.50 99 LEU A C 1
ATOM 751 O O . LEU A 1 99 ? -25.150 -1.195 33.837 1.00 68.50 99 LEU A O 1
ATOM 755 N N . PRO A 1 100 ? -26.953 -2.530 33.680 1.00 74.94 100 PRO A N 1
ATOM 756 C CA . PRO A 1 100 ? -26.238 -3.754 34.025 1.00 74.94 100 PRO A CA 1
ATOM 757 C C . PRO A 1 100 ? -25.157 -4.082 32.980 1.00 74.94 100 PRO A C 1
ATOM 759 O O . PRO A 1 100 ? -25.418 -4.110 31.776 1.00 74.94 100 PRO A O 1
ATOM 762 N N . VAL A 1 101 ? -23.949 -4.380 33.472 1.00 69.31 101 VAL A N 1
ATOM 763 C CA . VAL A 1 101 ? -22.674 -4.533 32.732 1.00 69.31 101 VAL A CA 1
ATOM 764 C C . VAL A 1 101 ? -22.763 -5.426 31.482 1.00 69.31 101 VAL A C 1
ATOM 766 O O . VAL A 1 101 ? -22.047 -5.223 30.506 1.00 69.31 101 VAL A O 1
ATOM 769 N N . TRP A 1 102 ? -23.675 -6.398 31.469 1.00 71.81 102 TRP A N 1
ATOM 770 C CA . TRP A 1 102 ? -23.865 -7.309 30.338 1.00 71.81 102 TRP A CA 1
ATOM 771 C C . TRP A 1 102 ? -24.440 -6.636 29.083 1.00 71.81 102 TRP A C 1
ATOM 773 O O . TRP A 1 102 ? -24.063 -7.001 27.970 1.00 71.81 102 TRP A O 1
ATOM 783 N N . GLN A 1 103 ? -25.320 -5.639 29.225 1.00 73.94 103 GLN A N 1
ATOM 784 C CA . GLN A 1 103 ? -25.934 -4.977 28.065 1.00 73.94 103 GLN A CA 1
ATOM 785 C C . GLN A 1 103 ? -24.998 -3.952 27.413 1.00 73.94 103 GLN A C 1
ATOM 787 O O . GLN A 1 103 ? -25.025 -3.776 26.194 1.00 73.94 103 GLN A O 1
ATOM 792 N N . SER A 1 104 ? -24.116 -3.322 28.192 1.00 70.06 104 SER A N 1
ATOM 793 C CA . SER A 1 104 ? -23.147 -2.355 27.667 1.00 70.06 104 SER A CA 1
ATOM 794 C C . SER A 1 104 ? -22.068 -2.995 26.808 1.00 70.06 104 SER A C 1
ATOM 796 O O . SER A 1 104 ? -21.716 -2.475 25.744 1.00 70.06 104 SER A O 1
ATOM 798 N N . LEU A 1 105 ? -21.605 -4.170 27.221 1.00 69.75 105 LEU A N 1
ATOM 799 C CA . LEU A 1 105 ? -20.662 -4.980 26.459 1.00 69.75 105 LEU A CA 1
ATOM 800 C C . LEU A 1 105 ? -21.265 -5.449 25.128 1.00 69.75 105 LEU A C 1
ATOM 802 O O . LEU A 1 105 ? -20.604 -5.378 24.094 1.00 69.75 105 LEU A O 1
ATOM 806 N N . ALA A 1 106 ? -22.541 -5.843 25.126 1.00 77.19 106 ALA A N 1
ATOM 807 C CA . ALA A 1 106 ? -23.229 -6.267 23.909 1.00 77.19 106 ALA A CA 1
ATOM 808 C C . ALA A 1 106 ? -23.389 -5.123 22.890 1.00 77.19 106 ALA A C 1
ATOM 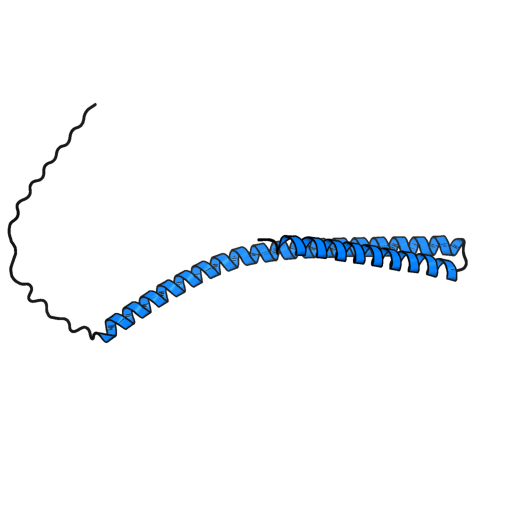810 O O . ALA A 1 106 ? -23.102 -5.317 21.710 1.00 77.19 106 ALA A O 1
ATOM 811 N N . ILE A 1 107 ? -23.802 -3.925 23.327 1.00 76.56 107 ILE A N 1
ATOM 812 C CA . ILE A 1 107 ? -24.020 -2.777 22.426 1.00 76.56 107 ILE A CA 1
ATOM 813 C C . ILE A 1 107 ? -22.694 -2.256 21.867 1.00 76.56 107 ILE A C 1
ATOM 815 O O . ILE A 1 107 ? -22.578 -2.025 20.664 1.00 76.56 107 ILE A O 1
ATOM 819 N N . SER A 1 108 ? -21.681 -2.099 22.722 1.00 74.69 108 SER A N 1
ATOM 820 C CA . SER A 1 108 ? -20.356 -1.632 22.298 1.00 74.69 108 SER A CA 1
ATOM 821 C C . SER A 1 108 ? -19.675 -2.627 21.351 1.00 74.69 108 SER A C 1
ATOM 823 O O . SER A 1 108 ? -19.166 -2.227 20.303 1.00 74.69 108 SER A O 1
ATOM 825 N N . GLY A 1 109 ? -19.748 -3.928 21.653 1.00 74.25 109 GLY A N 1
ATOM 826 C CA . GLY A 1 109 ? -19.260 -4.990 20.775 1.00 74.25 109 GLY A CA 1
ATOM 827 C C . GLY A 1 109 ? -20.001 -5.033 19.437 1.00 74.25 109 GLY A C 1
ATOM 828 O O . GLY A 1 109 ? -19.367 -5.087 18.384 1.00 74.25 109 GLY A O 1
ATOM 829 N N . ALA A 1 110 ? -21.333 -4.934 19.450 1.00 79.19 110 ALA A N 1
ATOM 830 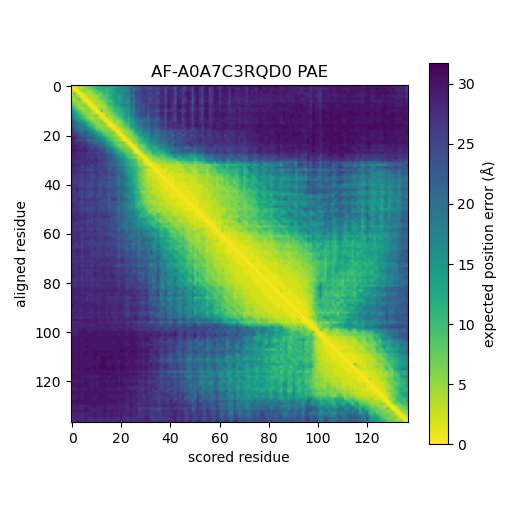C CA . ALA A 1 110 ? -22.136 -4.910 18.227 1.00 79.19 110 ALA A CA 1
ATOM 831 C C . ALA A 1 110 ? -21.837 -3.679 17.358 1.00 79.19 110 ALA A C 1
ATOM 833 O O . ALA A 1 110 ? -21.721 -3.808 16.139 1.00 79.19 110 ALA A O 1
ATOM 834 N N . ALA A 1 111 ? -21.657 -2.504 17.966 1.00 79.00 111 ALA A N 1
ATOM 835 C CA . ALA A 1 111 ? -21.282 -1.286 17.252 1.00 79.00 111 ALA A CA 1
ATOM 836 C C . ALA A 1 111 ? -19.887 -1.404 16.618 1.00 79.00 111 ALA A C 1
ATOM 838 O O . ALA A 1 111 ? -19.712 -1.039 15.454 1.00 79.00 111 ALA A O 1
ATOM 839 N N . ALA A 1 112 ? -18.914 -1.971 17.338 1.00 79.75 112 ALA A N 1
ATOM 840 C CA . ALA A 1 112 ? -17.568 -2.200 16.816 1.00 79.75 112 ALA A CA 1
ATOM 841 C C . ALA A 1 112 ? -17.567 -3.198 15.643 1.00 79.75 112 ALA A C 1
ATOM 843 O O . ALA A 1 112 ? -16.981 -2.925 14.593 1.00 79.75 112 ALA A O 1
ATOM 844 N N . ILE A 1 113 ? -18.278 -4.322 15.783 1.00 81.31 113 ILE A N 1
ATOM 845 C CA . ILE A 1 113 ? -18.407 -5.338 14.728 1.00 81.31 113 ILE A CA 1
ATOM 846 C C . ILE A 1 113 ? -19.149 -4.765 13.514 1.00 81.31 113 ILE A C 1
ATOM 848 O O . ILE A 1 113 ? -18.707 -4.942 12.378 1.00 81.31 113 ILE A O 1
ATOM 852 N N . GLY A 1 114 ? -20.250 -4.045 13.741 1.00 88.94 114 GLY A N 1
ATOM 853 C CA . GLY A 1 114 ? -21.043 -3.413 12.689 1.00 88.94 114 GLY A CA 1
ATOM 854 C C . GLY A 1 114 ? -20.251 -2.356 11.920 1.00 88.94 114 GLY A C 1
ATOM 855 O O . GLY A 1 114 ? -20.236 -2.377 10.688 1.00 88.94 114 GLY A O 1
ATOM 856 N N . GLY A 1 115 ? -19.532 -1.486 12.634 1.00 83.31 115 GLY A N 1
ATOM 857 C CA . GLY A 1 115 ? -18.635 -0.497 12.039 1.00 83.31 115 GLY A CA 1
ATOM 858 C C . GLY A 1 115 ? -17.525 -1.150 11.215 1.00 83.31 115 GLY A C 1
ATOM 859 O O . GLY A 1 115 ? -17.330 -0.790 10.052 1.00 83.31 115 GLY A O 1
ATOM 860 N N . GLY A 1 116 ? -16.860 -2.171 11.765 1.00 79.38 116 GLY A N 1
ATOM 861 C CA . GLY A 1 116 ? -15.822 -2.928 11.058 1.00 79.38 116 GLY A CA 1
ATOM 862 C C . GLY A 1 116 ? -16.338 -3.596 9.778 1.00 79.38 116 GLY A C 1
ATOM 863 O O . GLY A 1 116 ? -15.717 -3.483 8.719 1.00 79.38 116 GLY A O 1
ATOM 864 N N . LEU A 1 117 ? -17.515 -4.225 9.833 1.00 83.69 117 LEU A N 1
ATOM 865 C CA . LEU A 1 117 ? -18.162 -4.836 8.667 1.00 83.69 117 LEU A CA 1
ATOM 866 C C . LEU A 1 117 ? -18.550 -3.808 7.603 1.00 83.69 117 LEU A C 1
ATOM 868 O O . LEU A 1 117 ? -18.367 -4.070 6.413 1.00 83.69 117 LEU A O 1
ATOM 872 N N . ALA A 1 118 ? -19.079 -2.652 8.006 1.00 85.62 118 ALA A N 1
ATOM 873 C CA . ALA A 1 118 ? -19.460 -1.589 7.082 1.00 85.62 118 ALA A CA 1
ATOM 874 C C .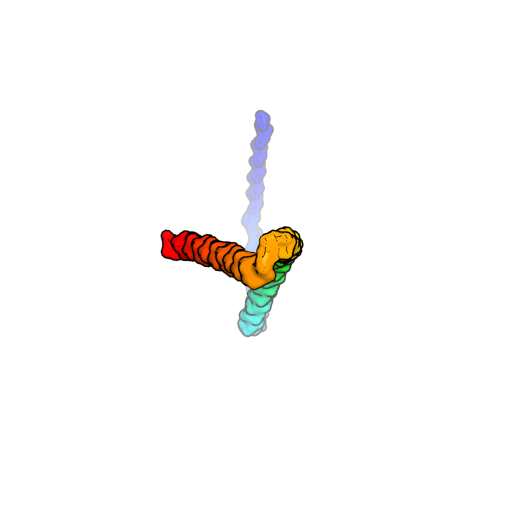 ALA A 1 118 ? -18.238 -1.034 6.337 1.00 85.62 118 ALA A C 1
ATOM 876 O O . ALA A 1 118 ? -18.260 -0.937 5.106 1.00 85.62 118 ALA A O 1
ATOM 877 N N . VAL A 1 119 ? -17.149 -0.758 7.060 1.00 86.19 119 VAL A N 1
ATOM 878 C CA . VAL A 1 119 ? -15.883 -0.300 6.471 1.00 86.19 119 VAL A CA 1
ATOM 879 C C . VAL A 1 119 ? -15.292 -1.369 5.551 1.00 86.19 119 VAL A C 1
ATOM 881 O O . VAL A 1 119 ? -14.940 -1.063 4.411 1.00 86.19 119 VAL A O 1
ATOM 884 N N . GLY A 1 120 ? -15.258 -2.635 5.977 1.00 81.75 120 GLY A N 1
ATOM 885 C CA . GLY A 1 120 ? -14.774 -3.741 5.146 1.00 81.75 120 GLY A CA 1
ATOM 886 C C . GLY A 1 120 ? -15.589 -3.915 3.860 1.00 81.75 120 GLY A C 1
ATOM 887 O O . GLY A 1 120 ? -15.031 -4.071 2.772 1.00 81.75 120 GLY A O 1
ATOM 888 N N . ARG A 1 121 ? -16.921 -3.806 3.949 1.00 86.81 121 ARG A N 1
ATOM 889 C CA . ARG A 1 121 ? -17.829 -3.861 2.791 1.00 86.81 121 ARG A CA 1
ATOM 890 C C . ARG A 1 121 ? -17.621 -2.683 1.843 1.00 86.81 121 ARG A C 1
ATOM 892 O O . ARG A 1 121 ? -17.668 -2.886 0.629 1.00 86.81 121 ARG A O 1
ATOM 899 N N . LEU A 1 122 ? -17.399 -1.482 2.372 1.00 84.12 122 LEU A N 1
ATOM 900 C CA . LEU A 1 122 ? -17.141 -0.290 1.569 1.00 84.12 122 LEU A CA 1
ATOM 901 C C . LEU A 1 122 ? -15.788 -0.389 0.855 1.00 84.12 122 LEU A C 1
ATOM 903 O O . LEU A 1 122 ? -15.724 -0.180 -0.355 1.00 84.12 122 LEU A O 1
ATOM 907 N N . SER A 1 123 ? -14.743 -0.818 1.563 1.00 82.31 123 SER A N 1
ATOM 908 C CA . SER A 1 123 ? -13.408 -1.025 0.992 1.00 82.31 123 SER A CA 1
ATOM 909 C C . SER A 1 123 ? -13.425 -2.094 -0.113 1.00 82.31 123 SER A C 1
ATOM 911 O O . SER A 1 123 ? -12.931 -1.872 -1.218 1.00 82.31 123 SER A O 1
ATOM 913 N N . ALA A 1 124 ? -14.139 -3.206 0.110 1.00 78.31 124 ALA A N 1
ATOM 914 C CA . ALA A 1 124 ? -14.341 -4.243 -0.904 1.00 78.31 124 ALA A CA 1
ATOM 915 C C . ALA A 1 124 ? -15.168 -3.769 -2.116 1.00 78.31 124 ALA A C 1
ATOM 917 O O . ALA A 1 124 ? -15.024 -4.304 -3.214 1.00 78.31 124 ALA A O 1
ATOM 918 N N . ARG A 1 125 ? -16.065 -2.786 -1.948 1.00 80.50 125 ARG A N 1
ATOM 919 C CA . ARG A 1 125 ? -16.796 -2.176 -3.074 1.00 80.50 125 ARG A CA 1
ATOM 920 C C . ARG A 1 125 ? -15.899 -1.269 -3.904 1.00 80.50 125 ARG A C 1
ATOM 922 O O . ARG A 1 125 ? -15.989 -1.322 -5.125 1.00 80.50 125 ARG A O 1
ATOM 929 N N . ILE A 1 126 ? -15.045 -0.482 -3.257 1.00 78.75 126 ILE A N 1
ATOM 930 C CA . ILE A 1 126 ? -14.109 0.412 -3.945 1.00 78.75 126 ILE A CA 1
ATOM 931 C C . ILE A 1 126 ? -13.113 -0.411 -4.768 1.00 78.75 126 ILE A C 1
ATOM 933 O O . ILE A 1 126 ? -12.945 -0.130 -5.948 1.00 78.75 126 ILE A O 1
ATOM 937 N N . ALA A 1 127 ? -12.569 -1.496 -4.205 1.00 73.56 127 ALA A N 1
ATOM 938 C CA . ALA A 1 127 ? -11.653 -2.392 -4.918 1.00 73.56 127 ALA A CA 1
ATOM 939 C C . ALA A 1 127 ? -12.261 -3.021 -6.188 1.00 73.56 127 ALA A C 1
ATOM 941 O O . ALA A 1 127 ? -11.559 -3.222 -7.175 1.00 73.56 127 ALA A O 1
ATOM 942 N N . ARG A 1 128 ? -13.572 -3.305 -6.196 1.00 73.44 128 ARG A N 1
ATOM 943 C CA . ARG A 1 128 ? -14.259 -3.841 -7.385 1.00 73.44 128 ARG A CA 1
ATOM 944 C C . ARG A 1 128 ? -14.429 -2.813 -8.498 1.00 73.44 128 ARG A C 1
ATOM 946 O O . ARG A 1 128 ? -14.420 -3.197 -9.659 1.00 73.44 128 ARG A O 1
ATOM 953 N N . LYS A 1 129 ? -14.593 -1.533 -8.153 1.00 68.00 129 LYS A N 1
ATOM 954 C CA . LYS A 1 129 ? -14.837 -0.473 -9.139 1.00 68.00 129 LYS A CA 1
ATOM 955 C C . LYS A 1 129 ? -13.589 -0.170 -9.974 1.00 68.00 129 LYS A C 1
ATOM 957 O O . LYS A 1 129 ? -13.713 0.194 -11.129 1.00 68.00 129 LYS A O 1
ATOM 962 N N . THR A 1 130 ? -12.401 -0.384 -9.413 1.00 61.69 130 THR A N 1
ATOM 963 C CA . THR A 1 130 ? -11.132 -0.140 -10.110 1.00 61.69 130 THR A CA 1
ATOM 964 C C . THR A 1 130 ? -10.764 -1.244 -11.110 1.00 61.69 130 THR A C 1
ATOM 966 O O . THR A 1 130 ? -10.008 -0.986 -12.036 1.00 61.69 130 THR A O 1
ATOM 969 N N . GLY A 1 131 ? -11.288 -2.468 -10.949 1.00 59.97 131 GLY A N 1
ATOM 970 C CA . GLY A 1 131 ? -10.983 -3.602 -11.838 1.00 59.97 131 GLY A CA 1
ATOM 971 C C . GLY A 1 131 ? -11.805 -3.645 -13.131 1.00 59.97 131 GLY A C 1
ATOM 972 O O . GLY A 1 131 ? -11.383 -4.261 -14.105 1.00 59.97 131 GLY A O 1
ATOM 973 N N . SER A 1 132 ? -12.965 -2.984 -13.168 1.00 60.78 132 SER A N 1
ATOM 974 C CA . SER A 1 132 ? -13.807 -2.910 -14.370 1.00 60.78 132 SER A CA 1
ATOM 975 C C . SER A 1 132 ? -13.284 -1.932 -15.424 1.00 60.78 132 SER A C 1
ATOM 977 O O . SER A 1 132 ? -13.604 -2.098 -16.594 1.00 60.78 132 SER A O 1
ATOM 979 N N . ASP A 1 133 ? -12.455 -0.962 -15.032 1.00 60.47 133 ASP A N 1
ATOM 980 C CA . ASP A 1 133 ? -11.971 0.083 -15.943 1.00 60.47 133 ASP A CA 1
ATOM 981 C C . ASP A 1 133 ? -10.728 -0.357 -16.741 1.00 60.47 133 ASP A C 1
ATOM 983 O O . ASP A 1 133 ? -10.374 0.276 -17.724 1.00 60.47 133 ASP A O 1
ATOM 987 N N . THR A 1 134 ? -10.064 -1.455 -16.355 1.00 57.19 134 THR A N 1
ATOM 988 C CA . THR A 1 134 ? -8.804 -1.917 -16.980 1.00 57.19 134 THR A CA 1
ATOM 989 C C . THR A 1 134 ? -8.973 -3.033 -18.017 1.00 57.19 134 THR A C 1
ATOM 991 O O . THR A 1 134 ? -7.988 -3.452 -18.610 1.00 57.19 134 THR A O 1
ATOM 994 N N . THR A 1 135 ? -10.191 -3.545 -18.230 1.00 56.72 135 THR A N 1
ATOM 995 C CA . THR A 1 135 ? -10.454 -4.680 -19.153 1.00 56.72 135 THR A CA 1
ATOM 996 C C . THR A 1 135 ? -11.206 -4.240 -20.422 1.00 56.72 135 THR A C 1
ATOM 998 O O . THR A 1 135 ? -11.760 -5.071 -21.135 1.00 56.72 135 THR A O 1
ATOM 1001 N N . GLY A 1 136 ? -11.295 -2.930 -20.668 1.00 55.22 136 GLY A N 1
ATOM 1002 C CA . GLY A 1 136 ? -12.132 -2.335 -21.713 1.00 55.22 136 GLY A CA 1
ATOM 1003 C C . GLY A 1 136 ? -11.393 -1.685 -22.883 1.00 55.22 136 GLY A C 1
ATOM 1004 O O . GLY A 1 136 ? -12.071 -1.021 -23.660 1.00 55.22 136 GLY A O 1
ATOM 1005 N N . ASP A 1 137 ? -10.074 -1.866 -23.003 1.00 45.97 137 ASP A N 1
ATOM 1006 C CA . ASP A 1 137 ? -9.259 -1.394 -24.136 1.00 45.97 137 ASP A CA 1
ATOM 1007 C C . ASP A 1 137 ? -8.524 -2.561 -24.815 1.00 45.97 137 ASP A C 1
ATOM 1009 O O . ASP A 1 137 ? -7.967 -3.417 -24.083 1.00 45.97 137 ASP A O 1
#

Solvent-accessible surface area (backbone atoms only — not comparable to full-atom values): 8274 Å² total; per-residue (Å²): 136,89,83,90,77,90,77,86,78,88,72,83,90,80,82,86,78,87,77,84,80,67,79,80,75,78,66,59,76,70,59,58,56,54,51,51,51,53,51,52,50,51,53,50,52,52,50,52,54,52,50,49,53,52,46,52,58,50,48,54,52,51,48,52,54,50,47,53,53,48,50,52,51,51,52,52,49,48,52,52,49,52,50,49,51,51,53,49,50,53,50,48,55,59,36,58,76,78,46,65,66,72,59,45,53,51,53,54,50,48,50,52,52,50,52,51,50,51,51,52,52,50,53,56,51,54,60,55,62,64,60,65,71,74,76,77,126

Radius of gyration: 39.72 Å; Cα contacts (8 Å, |Δi|>4): 11; chains: 1; bounding box: 78×60×98 Å

Secondary structure (DSSP, 8-state):
----------------------------HHHHHHHHHHHHHHHHHHHHHHHHHHHHHHHHHHHHHHHHHHHHHHHHHHHHHHHHHHHHHHHHHHHHTTS-HHHHHHHHHHHHHHHHHHHHHHHHHHHHHHHSSSS--

Mean predicted aligned error: 17.88 Å

Foldseek 3Di:
DDDDDDDDDDDDDDDDDDDPPPPPPCPPPVVVVVVVVVVVVVVVVVVVVVVVVVCVVVVVVVVVVVVVVVVVVVVVVVVVVVVLVVVLVVQLVVCVVPHDNVVSCVVSVCVVVVVVVVVVVVVVVVVVVVVVVPPPD

Sequence (137 aa):
MTHLQSESQDKPRDAEPAGQDAPLDRHPAGAHWSALAARMLDDVVRIVEAETRLLEVNFGRALTAAFDRAIGQLLGGLMMFLGGACLLAALIMLLHQWLPVWQSLAISGAAAIGGGLAVGRLSARIARKTGSDTTGD